Protein AF-A0A957ZB32-F1 (afdb_monomer_lite)

Radius of gyration: 20.4 Å; chains: 1; bounding box: 63×28×46 Å

Sequence (120 aa):
PLLASAPIPWSSNKSIARIHPMMVNAASPVKDAAIEFVTYMYQPDNYRRMVEGCEDVIFAQPSAANQEYLDNLHWLKPGFDGVEYLTPFDVVGDFVYNFNEFGQIIITHFADVLNGSQSV

Structure (mmCIF, N/CA/C/O backbone):
data_AF-A0A957ZB32-F1
#
_entry.id   AF-A0A957ZB32-F1
#
loop_
_atom_site.group_PDB
_atom_site.id
_atom_site.type_symbol
_atom_site.label_atom_id
_atom_site.label_alt_id
_atom_site.label_comp_id
_atom_site.label_asym_id
_atom_site.label_entity_id
_atom_site.label_seq_id
_atom_site.pdbx_PDB_ins_code
_atom_site.Cartn_x
_atom_site.Cartn_y
_atom_site.Cartn_z
_atom_site.occupancy
_a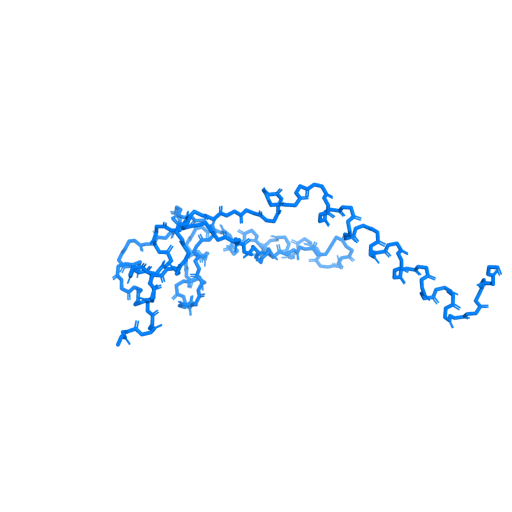tom_site.B_iso_or_equiv
_atom_site.auth_seq_id
_atom_site.auth_comp_id
_atom_site.auth_asym_id
_atom_site.auth_atom_id
_atom_site.pdbx_PDB_model_num
ATOM 1 N N . PRO A 1 1 ? -12.862 -17.543 19.738 1.00 54.56 1 PRO A N 1
ATOM 2 C CA . PRO A 1 1 ? -12.652 -16.206 19.127 1.00 54.56 1 PRO A CA 1
ATOM 3 C C . PRO A 1 1 ? -12.560 -16.338 17.604 1.00 54.56 1 PRO A C 1
ATOM 5 O O . PRO A 1 1 ? -11.849 -17.220 17.132 1.00 54.56 1 PRO A O 1
ATOM 8 N N . LEU A 1 2 ? -13.301 -15.521 16.851 1.00 56.97 2 LEU A N 1
ATOM 9 C CA . LEU A 1 2 ? -13.152 -15.430 15.397 1.00 56.97 2 LEU A CA 1
ATOM 10 C C . LEU A 1 2 ? -11.806 -14.749 15.112 1.00 56.97 2 LEU A C 1
ATOM 12 O O . LEU A 1 2 ? -11.700 -13.532 15.180 1.00 56.97 2 LEU A O 1
ATOM 16 N N . LEU A 1 3 ? -10.758 -15.542 14.866 1.00 66.00 3 LEU A N 1
ATOM 17 C CA . LEU A 1 3 ? -9.409 -15.027 14.582 1.00 66.00 3 LEU A CA 1
ATOM 18 C C . LEU A 1 3 ? -9.317 -14.307 13.226 1.00 66.00 3 LEU A C 1
ATOM 20 O O . LEU A 1 3 ? -8.314 -13.660 12.960 1.00 66.00 3 LEU A O 1
ATOM 24 N N . ALA A 1 4 ? -10.356 -14.411 12.394 1.00 71.81 4 ALA A N 1
ATOM 25 C CA . ALA A 1 4 ? -10.425 -13.772 11.087 1.00 71.81 4 ALA A CA 1
ATOM 26 C C . ALA A 1 4 ? -10.547 -12.235 11.171 1.00 71.81 4 ALA A C 1
ATOM 28 O O . ALA A 1 4 ? -10.042 -11.548 10.296 1.00 71.81 4 ALA A O 1
ATOM 29 N N . SER A 1 5 ? -11.145 -11.694 12.243 1.00 76.50 5 SER A N 1
ATOM 30 C CA . SER A 1 5 ? -11.228 -10.249 12.522 1.00 76.50 5 SER A CA 1
ATOM 31 C C . SER A 1 5 ? -11.073 -9.984 14.023 1.00 76.50 5 SER A C 1
ATOM 33 O O . SER A 1 5 ? -12.048 -9.794 14.759 1.00 76.50 5 SER A O 1
ATOM 35 N N . ALA A 1 6 ? -9.841 -10.017 14.520 1.00 79.25 6 ALA A N 1
ATOM 36 C CA . ALA A 1 6 ? -9.569 -9.615 15.895 1.00 79.25 6 ALA A CA 1
ATOM 37 C C . ALA A 1 6 ? -9.331 -8.098 15.954 1.00 79.25 6 ALA A C 1
ATOM 39 O O . ALA A 1 6 ? -8.587 -7.592 15.112 1.00 79.25 6 ALA A O 1
ATOM 40 N N . PRO A 1 7 ? -9.897 -7.381 16.945 1.00 78.38 7 PRO A N 1
ATOM 41 C CA . PRO A 1 7 ? -9.480 -6.019 17.226 1.00 78.38 7 PRO A CA 1
ATOM 42 C C . PRO A 1 7 ? -7.977 -5.976 17.455 1.00 78.38 7 PRO A C 1
ATOM 44 O O . PRO A 1 7 ? -7.380 -6.907 18.010 1.00 78.38 7 PRO A O 1
ATOM 47 N N . ILE A 1 8 ? -7.382 -4.861 17.072 1.00 77.88 8 ILE A N 1
ATOM 48 C CA . ILE A 1 8 ? -5.987 -4.599 17.365 1.00 77.88 8 ILE A CA 1
ATOM 49 C C . ILE A 1 8 ? -5.751 -4.615 18.893 1.00 77.88 8 ILE A C 1
ATOM 51 O O . ILE A 1 8 ? -6.518 -4.005 19.638 1.00 77.88 8 ILE A O 1
ATOM 55 N N . PRO A 1 9 ? -4.708 -5.310 19.394 1.00 81.06 9 PRO A N 1
ATOM 56 C CA . PRO A 1 9 ? -4.559 -5.555 20.830 1.00 81.06 9 PRO A CA 1
ATOM 57 C C . PRO A 1 9 ? -3.962 -4.379 21.620 1.00 81.06 9 PRO A C 1
ATOM 59 O O . PRO A 1 9 ? -3.936 -4.430 22.849 1.00 81.06 9 PRO A O 1
ATOM 62 N N . TRP A 1 10 ? -3.442 -3.342 20.959 1.00 80.06 10 TRP A N 1
ATOM 63 C CA . TRP A 1 10 ? -2.834 -2.194 21.634 1.00 80.06 10 TRP A CA 1
ATOM 64 C C . TRP A 1 10 ? -3.820 -1.043 21.838 1.00 80.06 10 TRP A C 1
ATOM 66 O O . TRP A 1 10 ? -4.587 -0.686 20.952 1.00 80.06 10 TRP A O 1
ATOM 76 N N . SER A 1 11 ? -3.739 -0.400 23.005 1.00 84.56 11 SER A N 1
ATOM 77 C CA . SER A 1 11 ? -4.686 0.631 23.453 1.00 84.56 11 SER A CA 1
ATOM 78 C C . SER A 1 11 ? -4.714 1.904 22.606 1.00 84.56 11 SER A C 1
ATOM 80 O O . SER A 1 11 ? -5.677 2.660 22.686 1.00 84.56 11 SER A O 1
ATOM 82 N N . SER A 1 12 ? -3.667 2.171 21.820 1.00 83.12 12 SER A N 1
ATOM 83 C CA . SER A 1 12 ? -3.596 3.362 20.972 1.00 83.12 12 SER A CA 1
ATOM 84 C C . SER A 1 12 ? -4.393 3.240 19.675 1.00 83.12 12 SER A C 1
ATOM 86 O O . SER A 1 12 ? -4.606 4.262 19.033 1.00 83.12 12 SER A O 1
ATOM 88 N N . ASN A 1 13 ? -4.778 2.027 19.254 1.00 82.38 13 ASN A N 1
ATOM 89 C CA . ASN A 1 13 ? -5.355 1.738 17.932 1.00 82.38 13 ASN A CA 1
ATOM 90 C C . ASN A 1 13 ? -4.545 2.287 16.733 1.00 82.38 13 ASN A C 1
ATOM 92 O O . ASN A 1 13 ? -5.083 2.417 15.636 1.00 82.38 13 ASN A O 1
ATOM 96 N N . LYS A 1 14 ? -3.248 2.591 16.907 1.00 84.25 14 LYS A N 1
ATOM 97 C CA . LYS A 1 14 ? -2.373 3.116 15.843 1.00 84.25 14 LYS A CA 1
ATOM 98 C C . LYS A 1 14 ? -1.535 2.017 15.199 1.00 84.25 14 LYS A C 1
ATOM 100 O O . LYS A 1 14 ? -0.799 1.345 15.914 1.00 84.25 14 LYS A O 1
ATOM 105 N N . SER A 1 15 ? -1.578 1.861 13.881 1.00 80.94 15 SER A N 1
ATOM 106 C CA . SER A 1 15 ? -0.777 0.861 13.150 1.00 80.94 15 SER A CA 1
ATOM 107 C C . SER A 1 15 ? 0.077 1.506 12.080 1.00 80.94 15 SER A C 1
ATOM 109 O O . SER A 1 15 ? -0.390 2.407 11.400 1.00 80.94 15 SER A O 1
ATOM 111 N N . ILE A 1 16 ? 1.284 0.998 11.835 1.00 81.00 16 ILE A N 1
ATOM 112 C CA . ILE A 1 16 ? 2.032 1.407 10.641 1.00 81.00 16 ILE A CA 1
ATOM 113 C C . ILE A 1 16 ? 1.360 0.796 9.407 1.00 81.00 16 ILE A C 1
ATOM 115 O O . ILE A 1 16 ? 1.286 -0.428 9.285 1.00 81.00 16 ILE A O 1
ATOM 119 N N . ALA A 1 17 ? 0.898 1.636 8.482 1.00 78.12 17 ALA A N 1
ATOM 120 C CA . ALA A 1 17 ? 0.506 1.198 7.150 1.00 78.12 17 ALA A CA 1
ATOM 121 C C . ALA A 1 17 ? 1.747 1.041 6.273 1.00 78.12 17 ALA A C 1
ATOM 123 O O . ALA A 1 17 ? 2.574 1.949 6.147 1.00 78.12 17 ALA A O 1
ATOM 124 N N . ARG A 1 18 ? 1.853 -0.110 5.610 1.00 74.56 18 ARG A N 1
ATOM 125 C CA . ARG A 1 18 ? 2.819 -0.308 4.534 1.00 74.56 18 ARG A CA 1
ATOM 126 C C . ARG A 1 18 ? 2.113 -0.090 3.207 1.00 74.56 18 ARG A C 1
ATOM 128 O O . ARG A 1 18 ? 1.211 -0.839 2.854 1.00 74.56 18 ARG A O 1
ATOM 135 N N . ILE A 1 19 ? 2.547 0.932 2.482 1.00 73.44 19 ILE A N 1
ATOM 136 C CA . ILE A 1 19 ? 2.107 1.179 1.112 1.00 73.44 19 ILE A CA 1
ATOM 137 C C . ILE A 1 19 ? 3.004 0.348 0.190 1.00 73.44 19 ILE A C 1
ATOM 139 O O . ILE A 1 19 ? 4.231 0.395 0.310 1.00 73.44 19 ILE A O 1
ATOM 143 N N . HIS A 1 20 ? 2.403 -0.396 -0.737 1.00 76.62 20 HIS A N 1
ATOM 144 C CA . HIS A 1 20 ? 3.113 -1.084 -1.817 1.00 76.62 20 HIS A CA 1
ATOM 145 C C . HIS A 1 20 ? 2.867 -0.334 -3.129 1.00 76.62 20 HIS A C 1
ATOM 147 O O . HIS A 1 20 ? 1.908 -0.641 -3.838 1.00 76.62 20 HIS A O 1
ATOM 153 N N . PRO A 1 21 ? 3.675 0.694 -3.446 1.00 75.00 21 PRO A N 1
ATOM 154 C CA . PRO A 1 21 ? 3.486 1.461 -4.666 1.00 75.00 21 PRO A CA 1
ATOM 155 C C . PRO A 1 21 ? 3.901 0.642 -5.893 1.00 75.00 21 PRO A C 1
ATOM 157 O O . PRO A 1 21 ? 4.929 -0.038 -5.886 1.00 75.00 21 PRO A O 1
ATOM 160 N N . MET A 1 22 ? 3.135 0.764 -6.977 1.00 83.12 22 MET A N 1
ATOM 161 C CA . MET A 1 22 ? 3.609 0.372 -8.302 1.00 83.12 22 MET A CA 1
ATOM 162 C C . MET A 1 22 ? 4.500 1.487 -8.846 1.00 83.12 22 MET A C 1
ATOM 164 O O . MET A 1 22 ? 4.050 2.616 -9.029 1.00 83.12 22 MET A O 1
ATOM 168 N N . MET A 1 23 ? 5.768 1.167 -9.094 1.00 85.62 23 MET A N 1
ATOM 169 C CA . MET A 1 23 ? 6.772 2.127 -9.551 1.00 85.62 23 MET A CA 1
ATOM 170 C C . MET A 1 23 ? 7.192 1.811 -10.985 1.00 85.62 23 MET A C 1
ATOM 172 O O . MET A 1 23 ? 7.407 0.651 -11.335 1.00 85.62 23 MET A O 1
ATOM 176 N N . VAL A 1 24 ? 7.365 2.849 -11.806 1.00 91.75 24 VAL A N 1
ATOM 177 C CA . VAL A 1 24 ? 7.951 2.719 -13.146 1.00 91.75 24 VAL A CA 1
ATOM 178 C C . VAL A 1 24 ? 9.451 2.974 -13.055 1.00 91.75 24 VAL A C 1
ATOM 180 O O . VAL A 1 24 ? 9.884 4.021 -12.577 1.00 91.75 24 VAL A O 1
ATOM 183 N N . ASN A 1 25 ? 10.258 2.031 -13.543 1.00 92.94 25 ASN A N 1
ATOM 184 C CA . ASN A 1 25 ? 11.695 2.244 -13.667 1.00 92.94 25 ASN A CA 1
ATOM 185 C C . ASN A 1 25 ? 11.973 3.306 -14.746 1.00 92.94 25 ASN A C 1
ATOM 187 O O . ASN A 1 25 ? 11.672 3.100 -15.923 1.00 92.94 25 ASN A O 1
ATOM 191 N N . ALA A 1 26 ? 12.589 4.420 -14.345 1.00 92.38 26 ALA A N 1
ATOM 192 C CA . ALA A 1 26 ? 12.898 5.542 -15.228 1.00 92.38 26 ALA A CA 1
ATOM 193 C C . ALA A 1 26 ? 13.865 5.184 -16.373 1.00 92.38 26 ALA A C 1
ATOM 195 O O . ALA A 1 26 ? 13.811 5.816 -17.427 1.00 92.38 26 ALA A O 1
ATOM 196 N N . ALA A 1 27 ? 14.714 4.168 -16.184 1.00 95.00 27 ALA A N 1
ATOM 197 C CA . ALA A 1 27 ? 15.659 3.676 -17.188 1.00 95.00 27 ALA A CA 1
ATOM 198 C C . ALA A 1 27 ? 15.076 2.566 -18.086 1.00 95.00 27 ALA A C 1
ATOM 200 O O . ALA A 1 27 ? 15.785 2.021 -18.930 1.00 95.00 27 ALA A O 1
ATOM 201 N N . SER A 1 28 ? 13.804 2.195 -17.905 1.00 94.94 28 SER A N 1
ATOM 202 C CA . SER A 1 28 ? 13.175 1.138 -18.698 1.00 94.94 28 SER A CA 1
ATOM 203 C C . SER A 1 28 ? 13.072 1.530 -20.180 1.00 94.94 28 SER A C 1
ATOM 205 O O . SER A 1 28 ? 12.590 2.627 -20.476 1.00 94.94 28 SER A O 1
ATOM 207 N N . PRO A 1 29 ? 13.412 0.633 -21.130 1.00 96.81 29 PRO A N 1
ATOM 208 C CA . PRO A 1 29 ? 13.216 0.890 -22.559 1.00 96.81 29 PRO A CA 1
ATOM 209 C C . PRO A 1 29 ? 11.731 0.975 -22.954 1.00 96.81 29 PRO A C 1
ATOM 211 O O . PRO A 1 29 ? 11.416 1.428 -24.047 1.00 96.81 29 PRO A O 1
ATOM 214 N N . VAL A 1 30 ? 10.815 0.557 -22.071 1.00 97.06 30 VAL A N 1
ATOM 215 C CA . VAL A 1 30 ? 9.355 0.572 -22.281 1.00 97.06 30 VAL A CA 1
ATOM 216 C C . VAL A 1 30 ? 8.636 1.498 -21.295 1.00 97.06 30 VAL A C 1
ATOM 218 O O . VAL A 1 30 ? 7.480 1.270 -20.942 1.00 97.06 30 VAL A O 1
ATOM 221 N N . LYS A 1 31 ? 9.326 2.538 -20.811 1.00 97.25 31 LYS A N 1
ATOM 222 C CA . LYS A 1 31 ? 8.816 3.474 -19.796 1.00 97.25 31 LYS A CA 1
ATOM 223 C C . LYS A 1 31 ? 7.435 4.045 -20.135 1.00 97.25 31 LYS A C 1
ATOM 225 O O . LYS A 1 31 ? 6.570 4.040 -19.269 1.00 97.25 31 LYS A O 1
ATOM 230 N N . ASP A 1 32 ? 7.217 4.496 -21.367 1.00 96.94 32 ASP A N 1
ATOM 231 C CA . ASP A 1 32 ? 5.960 5.155 -21.746 1.00 96.94 32 ASP A CA 1
ATOM 232 C C . ASP A 1 32 ? 4.775 4.179 -21.706 1.00 96.94 32 ASP A C 1
ATOM 234 O O . ASP A 1 32 ? 3.734 4.494 -21.136 1.00 96.94 32 ASP A O 1
ATOM 238 N N . ALA A 1 33 ? 4.970 2.948 -22.190 1.00 97.31 33 ALA A N 1
ATOM 239 C CA . ALA A 1 33 ? 3.972 1.882 -22.082 1.00 97.31 33 ALA A CA 1
ATOM 240 C C . ALA A 1 33 ? 3.713 1.475 -20.619 1.00 97.31 33 ALA A C 1
ATOM 242 O O . ALA A 1 33 ? 2.582 1.182 -20.236 1.00 97.31 33 ALA A O 1
ATOM 243 N N . ALA A 1 34 ? 4.748 1.481 -19.773 1.00 96.69 34 ALA A N 1
ATOM 244 C CA . ALA A 1 34 ? 4.589 1.223 -18.344 1.00 96.69 34 ALA A CA 1
ATOM 245 C C . ALA A 1 34 ? 3.795 2.339 -17.642 1.00 96.69 34 ALA A C 1
ATOM 247 O O . ALA A 1 34 ? 2.964 2.044 -16.784 1.00 96.69 34 ALA A O 1
ATOM 248 N N . ILE A 1 35 ? 4.008 3.605 -18.020 1.00 95.94 35 ILE A N 1
ATOM 249 C CA . ILE A 1 35 ? 3.208 4.737 -17.532 1.00 95.94 35 ILE A CA 1
ATOM 250 C C . ILE A 1 35 ? 1.751 4.573 -17.968 1.00 95.94 35 ILE A C 1
ATOM 252 O O . ILE A 1 35 ? 0.866 4.670 -17.121 1.00 95.94 35 ILE A O 1
ATOM 256 N N . GLU A 1 36 ? 1.497 4.260 -19.241 1.00 96.69 36 GLU A N 1
ATOM 257 C CA . GLU A 1 36 ? 0.143 4.019 -19.757 1.00 96.69 36 GLU A CA 1
ATOM 258 C C . GLU A 1 36 ? -0.573 2.908 -18.976 1.00 96.69 36 GLU A C 1
ATOM 260 O O . GLU A 1 36 ? -1.708 3.091 -18.528 1.00 96.69 36 GLU A O 1
ATOM 265 N N . PHE A 1 37 ? 0.113 1.789 -18.728 1.00 94.81 37 PHE A N 1
ATOM 266 C CA . PHE A 1 37 ? -0.418 0.695 -17.918 1.00 94.81 37 PHE A CA 1
ATOM 267 C C . PHE A 1 37 ? -0.768 1.143 -16.494 1.00 94.81 37 PHE A C 1
ATOM 269 O O . PHE A 1 37 ? -1.868 0.871 -16.014 1.00 94.81 37 PHE A O 1
ATOM 276 N N . VAL A 1 38 ? 0.135 1.861 -15.820 1.00 93.12 38 VAL A N 1
ATOM 277 C CA . VAL A 1 38 ? -0.115 2.375 -14.465 1.00 93.12 38 VAL A CA 1
ATOM 278 C C . VAL A 1 38 ? -1.309 3.338 -14.466 1.00 93.12 38 VAL A C 1
ATOM 280 O O . VAL A 1 38 ? -2.187 3.224 -13.611 1.00 93.12 38 VAL A O 1
ATOM 283 N N . THR A 1 39 ? -1.409 4.236 -15.449 1.00 93.12 39 THR A N 1
ATOM 284 C CA . THR A 1 39 ? -2.549 5.157 -15.596 1.00 93.12 39 THR A CA 1
ATOM 285 C C . THR A 1 39 ? -3.870 4.424 -15.826 1.00 93.12 39 THR A C 1
ATOM 287 O O . THR A 1 39 ? -4.890 4.822 -15.258 1.00 93.12 39 THR A O 1
ATOM 290 N N . TYR A 1 40 ? -3.865 3.354 -16.624 1.00 94.31 40 TYR A N 1
ATOM 291 C CA . TYR A 1 40 ? -5.029 2.491 -16.811 1.00 94.31 40 TYR A CA 1
ATOM 292 C C . TYR A 1 40 ? -5.425 1.798 -15.500 1.00 94.31 40 TYR A C 1
ATOM 294 O O . TYR A 1 40 ? -6.594 1.840 -15.114 1.00 94.31 40 TYR A O 1
ATOM 302 N N . MET A 1 41 ? -4.464 1.203 -14.790 1.00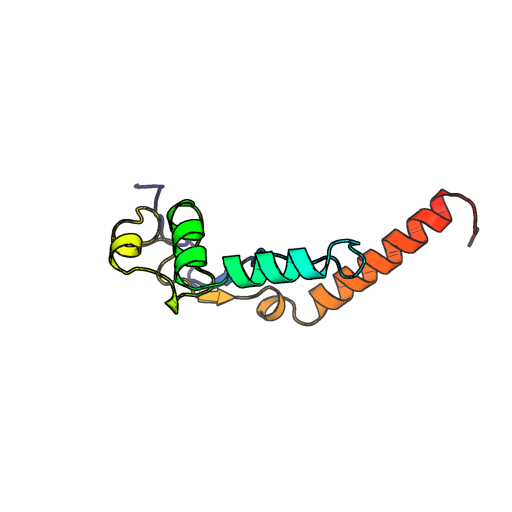 91.38 41 MET A N 1
ATOM 303 C CA . MET A 1 41 ? -4.712 0.465 -13.548 1.00 91.38 41 MET A CA 1
ATOM 304 C C . MET A 1 41 ? -5.303 1.342 -12.442 1.00 91.38 41 MET A C 1
ATOM 306 O O . MET A 1 41 ? -6.176 0.886 -11.711 1.00 91.38 41 MET A O 1
ATOM 310 N N . TYR A 1 42 ? -4.861 2.598 -12.333 1.00 90.25 42 TYR A N 1
ATOM 311 C CA . TYR A 1 42 ? -5.345 3.537 -11.315 1.00 90.25 42 TYR A CA 1
ATOM 312 C C . TYR A 1 42 ? -6.643 4.272 -11.687 1.00 90.25 42 TYR A C 1
ATOM 314 O O . TYR A 1 42 ? -7.085 5.133 -10.927 1.00 90.25 42 TYR A O 1
ATOM 322 N N . GLN A 1 43 ? -7.294 3.935 -12.807 1.00 92.44 43 GLN A N 1
ATOM 323 C CA . GLN A 1 43 ? -8.682 4.361 -13.015 1.00 92.44 43 GLN A CA 1
ATOM 324 C C . GLN A 1 43 ? -9.581 3.739 -11.933 1.00 92.44 43 GLN A C 1
ATOM 326 O O . GLN A 1 43 ? -9.406 2.552 -11.648 1.00 92.44 43 GLN A O 1
ATOM 331 N N . PRO A 1 44 ? -10.561 4.470 -11.363 1.00 91.12 44 PRO A N 1
ATOM 332 C CA . PRO A 1 44 ? -11.324 4.004 -10.201 1.00 91.12 44 PRO A CA 1
ATOM 333 C C . PRO A 1 44 ? -11.921 2.600 -10.349 1.00 91.12 44 PRO A C 1
ATOM 335 O O . PRO A 1 44 ? -11.754 1.768 -9.462 1.00 91.12 44 PRO A O 1
ATOM 338 N N . ASP A 1 45 ? -12.552 2.300 -11.488 1.00 92.81 45 ASP A N 1
ATOM 339 C CA . ASP A 1 45 ? -13.163 0.987 -11.726 1.00 92.81 45 ASP A CA 1
ATOM 340 C C . ASP A 1 45 ? -12.130 -0.138 -11.880 1.00 92.81 45 ASP A C 1
ATOM 342 O O . ASP A 1 45 ? -12.357 -1.251 -11.403 1.00 92.81 45 ASP A O 1
ATOM 346 N N . ASN A 1 46 ? -10.993 0.131 -12.528 1.00 93.25 46 ASN A N 1
ATOM 347 C CA . ASN A 1 46 ? -9.930 -0.862 -12.710 1.00 93.25 46 ASN A CA 1
ATOM 348 C C . ASN A 1 46 ? -9.237 -1.153 -11.379 1.00 93.25 46 ASN A C 1
ATOM 350 O O . ASN A 1 46 ? -9.049 -2.316 -11.019 1.00 93.25 46 ASN A O 1
ATOM 354 N N . TYR A 1 47 ? -8.933 -0.096 -10.626 1.00 91.69 47 TYR A N 1
ATOM 355 C CA . TYR A 1 47 ? -8.352 -0.190 -9.297 1.00 91.69 47 TYR A CA 1
ATOM 356 C C . TYR A 1 47 ? -9.276 -0.951 -8.346 1.00 91.69 47 TYR A C 1
ATOM 358 O O . TYR A 1 47 ? -8.832 -1.894 -7.692 1.00 91.69 47 TYR A O 1
ATOM 366 N N . ARG A 1 48 ? -10.573 -0.607 -8.327 1.00 92.00 48 ARG A N 1
ATOM 367 C CA . ARG A 1 48 ? -11.577 -1.318 -7.530 1.00 92.00 48 ARG A CA 1
ATOM 368 C C . ARG A 1 48 ? -11.600 -2.800 -7.866 1.00 92.00 48 ARG A C 1
ATOM 370 O O . ARG A 1 48 ? -11.443 -3.610 -6.968 1.00 92.00 48 ARG A O 1
ATOM 377 N N . ARG A 1 49 ? -11.723 -3.166 -9.145 1.00 92.06 49 ARG A N 1
ATOM 378 C CA . ARG A 1 49 ? -11.767 -4.580 -9.563 1.00 92.06 49 ARG A CA 1
ATOM 379 C C . ARG A 1 49 ? -10.507 -5.353 -9.184 1.00 92.06 49 ARG A C 1
ATOM 381 O O . ARG A 1 49 ? -10.603 -6.524 -8.835 1.00 92.06 49 ARG A O 1
ATOM 388 N N . MET A 1 50 ? -9.340 -4.716 -9.271 1.00 88.81 50 MET A N 1
ATOM 389 C CA . MET A 1 50 ? -8.082 -5.313 -8.828 1.00 88.81 50 MET A CA 1
ATOM 390 C C . MET A 1 50 ? -8.105 -5.572 -7.317 1.00 88.81 50 MET A C 1
ATOM 392 O O . MET A 1 50 ? -7.762 -6.670 -6.893 1.00 88.81 50 MET A O 1
ATOM 396 N N . VAL A 1 51 ? -8.519 -4.585 -6.516 1.00 89.00 51 VAL A N 1
ATOM 397 C CA . VAL A 1 51 ? -8.557 -4.712 -5.053 1.00 89.00 51 VAL A CA 1
ATOM 398 C C . VAL A 1 51 ? -9.644 -5.682 -4.591 1.00 89.00 51 VAL A C 1
ATOM 400 O O . VAL A 1 51 ? -9.364 -6.521 -3.751 1.00 89.00 51 VAL A O 1
ATOM 403 N N . GLU A 1 52 ? -10.849 -5.638 -5.158 1.00 90.69 52 GLU A N 1
ATOM 404 C CA . GLU A 1 52 ? -11.950 -6.544 -4.789 1.00 90.69 52 GLU A CA 1
ATOM 405 C C . GLU A 1 52 ? -11.657 -8.010 -5.137 1.00 90.69 52 GLU A C 1
ATOM 407 O O . GLU A 1 52 ? -12.180 -8.916 -4.498 1.00 90.69 52 GLU A O 1
ATOM 412 N N . GLY A 1 53 ? -10.799 -8.259 -6.132 1.00 86.81 53 GLY A N 1
ATOM 413 C CA . GLY A 1 53 ? -10.288 -9.601 -6.423 1.00 86.81 53 GLY A CA 1
ATOM 414 C C . GLY A 1 53 ? -9.221 -10.086 -5.434 1.00 86.81 53 GLY A C 1
ATOM 415 O O . GLY A 1 53 ? -8.899 -11.273 -5.412 1.00 86.81 53 GLY A O 1
ATOM 416 N N . CYS A 1 54 ? -8.661 -9.183 -4.632 1.00 79.25 54 CYS A N 1
ATOM 417 C CA . CYS A 1 54 ? -7.659 -9.459 -3.617 1.00 79.25 54 CYS A CA 1
ATOM 418 C C . CYS A 1 54 ? -8.266 -9.169 -2.243 1.00 79.25 54 CYS A C 1
ATOM 420 O O . CYS A 1 54 ? -8.053 -8.099 -1.676 1.00 79.25 54 CYS A O 1
ATOM 422 N N . GLU A 1 55 ? -8.993 -10.140 -1.686 1.00 77.44 55 GLU A N 1
ATOM 423 C CA . GLU A 1 55 ? -9.632 -10.002 -0.371 1.00 77.44 55 GLU A CA 1
ATOM 424 C C . GLU A 1 55 ? -8.648 -9.685 0.767 1.00 77.44 55 GLU A C 1
ATOM 426 O O . GLU A 1 55 ? -9.102 -9.375 1.845 1.00 77.44 55 GLU A O 1
ATOM 431 N N . ASP A 1 56 ? -7.328 -9.698 0.576 1.00 76.88 56 ASP A N 1
ATOM 432 C CA . ASP A 1 56 ? -6.343 -9.483 1.647 1.00 76.88 56 ASP A CA 1
ATOM 433 C C . ASP A 1 56 ? -5.784 -8.048 1.733 1.00 76.88 56 ASP A C 1
ATOM 435 O O . ASP A 1 56 ? -4.809 -7.806 2.453 1.00 76.88 56 ASP A O 1
ATOM 439 N N . VAL A 1 57 ? -6.331 -7.083 0.980 1.00 80.38 57 VAL A N 1
ATOM 440 C CA . VAL A 1 57 ? -5.789 -5.712 0.936 1.00 80.38 57 VAL A CA 1
ATOM 441 C C . VAL A 1 57 ? -6.840 -4.634 1.200 1.00 80.38 57 VAL A C 1
ATOM 443 O O . VAL A 1 57 ? -8.003 -4.737 0.818 1.00 80.38 57 VAL A O 1
ATOM 446 N N . ILE A 1 58 ? -6.403 -3.548 1.841 1.00 82.75 58 ILE A N 1
ATOM 447 C CA . ILE A 1 58 ? -7.211 -2.344 2.063 1.00 82.75 58 ILE A CA 1
ATOM 448 C C . ILE A 1 58 ? -7.026 -1.401 0.872 1.00 82.75 58 ILE A C 1
ATOM 450 O O . ILE A 1 58 ? -5.927 -1.258 0.333 1.00 82.75 58 ILE A O 1
ATOM 454 N N . PHE A 1 59 ? -8.101 -0.719 0.479 1.00 86.00 59 PHE A N 1
ATOM 455 C CA . PHE A 1 59 ? -8.056 0.303 -0.560 1.00 86.00 59 PHE A CA 1
ATOM 456 C C . PHE A 1 59 ? -7.122 1.452 -0.157 1.00 86.00 59 PHE A C 1
ATOM 458 O O . PHE A 1 59 ? -7.390 2.185 0.792 1.00 86.00 59 PHE A O 1
ATOM 465 N N . ALA A 1 60 ? -6.067 1.671 -0.939 1.00 81.69 60 ALA A N 1
ATOM 466 C CA . ALA A 1 60 ? -5.231 2.866 -0.837 1.00 81.69 60 ALA A CA 1
ATOM 467 C C . ALA A 1 60 ? -5.964 4.126 -1.334 1.00 81.69 60 ALA A C 1
ATOM 469 O O . ALA A 1 60 ? -5.617 5.235 -0.939 1.00 81.69 60 ALA A O 1
ATOM 470 N N . GLN A 1 61 ? -6.978 3.959 -2.193 1.00 84.38 61 GLN A N 1
ATOM 471 C CA . GLN A 1 61 ? -7.904 5.013 -2.615 1.00 84.38 61 GLN A CA 1
ATOM 472 C C . GLN A 1 61 ? -9.306 4.715 -2.062 1.00 84.38 61 GLN A C 1
ATOM 474 O O . GLN A 1 61 ? -10.077 4.012 -2.720 1.00 84.38 61 GLN A O 1
ATOM 479 N N . PRO A 1 62 ? -9.667 5.232 -0.871 1.00 82.69 62 PRO A N 1
ATOM 480 C CA . PRO A 1 62 ? -10.953 4.925 -0.240 1.00 82.69 62 PRO A CA 1
ATOM 481 C C . PRO A 1 62 ? -12.166 5.290 -1.103 1.00 82.69 62 PRO A C 1
ATOM 483 O O . PRO A 1 62 ? -13.184 4.611 -1.056 1.00 82.69 62 PRO A O 1
ATOM 486 N N . SER A 1 63 ? -12.050 6.324 -1.944 1.00 87.75 63 SER A N 1
ATOM 487 C CA . SER A 1 63 ? -13.107 6.766 -2.863 1.00 87.75 63 SER A CA 1
ATOM 488 C C . SER A 1 63 ? -13.457 5.757 -3.961 1.00 87.75 63 SER A C 1
ATOM 490 O O . SER A 1 63 ? -14.500 5.901 -4.592 1.00 87.75 63 SER A O 1
ATOM 492 N N . ALA A 1 64 ? -12.600 4.765 -4.214 1.00 89.44 64 ALA A N 1
ATOM 493 C CA . ALA A 1 64 ? -12.854 3.707 -5.188 1.00 89.44 64 ALA A CA 1
ATOM 494 C C . ALA A 1 64 ? -13.568 2.485 -4.578 1.00 89.44 64 ALA A C 1
ATOM 496 O O . ALA A 1 64 ? -14.006 1.611 -5.324 1.00 89.44 64 ALA A O 1
ATOM 497 N N . ALA A 1 65 ? -13.676 2.400 -3.248 1.00 88.88 65 ALA A N 1
ATOM 498 C CA . ALA A 1 65 ? -14.266 1.250 -2.572 1.00 88.88 65 ALA A CA 1
ATOM 499 C C . ALA A 1 65 ? -15.798 1.238 -2.685 1.00 88.88 65 ALA A C 1
ATOM 501 O O . ALA A 1 65 ? -16.458 2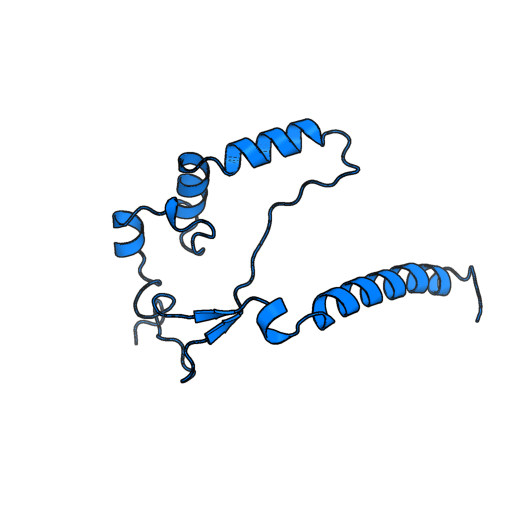.266 -2.526 1.00 88.88 65 ALA A O 1
ATOM 502 N N . ASN A 1 66 ? -16.373 0.057 -2.921 1.00 89.62 66 ASN A N 1
ATOM 503 C CA . ASN A 1 66 ? -17.813 -0.164 -2.830 1.00 89.62 66 ASN A CA 1
ATOM 504 C C . ASN A 1 66 ? -18.197 -0.550 -1.393 1.00 89.62 66 ASN A C 1
ATOM 506 O O . ASN A 1 66 ? -17.629 -1.483 -0.829 1.00 89.62 66 ASN A O 1
ATOM 510 N N . GLN A 1 67 ? -19.194 0.126 -0.817 1.00 89.69 67 GLN A N 1
ATOM 511 C CA . GLN A 1 67 ? -19.675 -0.168 0.533 1.00 89.69 67 GLN A CA 1
ATOM 512 C C . GLN A 1 67 ? -20.191 -1.608 0.679 1.00 89.69 67 GLN A C 1
ATOM 514 O O . GLN A 1 67 ? -19.902 -2.248 1.683 1.00 89.69 67 GLN A O 1
ATOM 519 N N . GLU A 1 68 ? -20.883 -2.144 -0.332 1.00 91.00 68 GLU A N 1
ATOM 520 C CA . GLU A 1 68 ? -21.386 -3.525 -0.310 1.00 91.00 68 GLU A CA 1
ATOM 521 C C . GLU A 1 68 ? -20.244 -4.547 -0.216 1.00 91.00 68 GLU A C 1
ATOM 523 O O . GLU A 1 68 ? -20.354 -5.544 0.495 1.00 91.00 68 GLU A O 1
ATOM 528 N N . TYR A 1 69 ? -19.122 -4.289 -0.894 1.00 90.88 69 TYR A N 1
ATOM 529 C CA . TYR A 1 69 ? -17.925 -5.117 -0.769 1.00 90.88 69 TYR A CA 1
ATOM 530 C C . TYR A 1 69 ? -17.351 -5.023 0.648 1.00 90.88 69 TYR A C 1
ATOM 532 O O . TYR A 1 69 ? -17.144 -6.048 1.294 1.00 90.88 69 TYR A O 1
ATOM 540 N N . LEU A 1 70 ? -17.165 -3.801 1.162 1.00 89.31 70 LEU A N 1
ATOM 541 C CA . LEU A 1 70 ? -16.613 -3.569 2.502 1.00 89.31 70 LEU A CA 1
ATOM 542 C C . LEU A 1 70 ? -17.450 -4.225 3.609 1.00 89.31 70 LEU A C 1
ATOM 544 O O . LEU A 1 70 ? -16.888 -4.777 4.552 1.00 89.31 70 LEU A O 1
ATOM 548 N N . ASP A 1 71 ? -18.777 -4.200 3.493 1.00 89.25 71 ASP A N 1
ATOM 549 C CA . ASP A 1 71 ? -19.684 -4.794 4.480 1.00 89.25 71 ASP A CA 1
ATOM 550 C C . ASP A 1 71 ? -19.609 -6.333 4.513 1.00 89.25 71 ASP A C 1
ATOM 552 O O . ASP A 1 71 ? -19.921 -6.939 5.540 1.00 89.25 71 ASP A O 1
ATOM 556 N N . ASN A 1 72 ? -19.154 -6.963 3.424 1.00 88.38 72 ASN A N 1
ATOM 557 C CA . ASN A 1 72 ? -18.962 -8.412 3.322 1.00 88.38 72 ASN A CA 1
ATOM 558 C C . ASN A 1 72 ? -17.538 -8.873 3.690 1.00 88.38 72 ASN A C 1
ATOM 560 O O . ASN A 1 72 ? -17.289 -10.079 3.783 1.00 88.38 72 ASN A O 1
ATOM 564 N N . LEU A 1 73 ? -16.602 -7.948 3.933 1.00 88.69 73 LEU A N 1
ATOM 565 C CA . LEU A 1 73 ? -15.236 -8.290 4.325 1.00 88.69 73 LEU A CA 1
ATOM 566 C C . LEU A 1 73 ? -15.182 -8.808 5.763 1.00 88.69 73 LEU A C 1
ATOM 568 O O . LEU A 1 73 ? -15.230 -8.058 6.740 1.00 88.69 73 LEU A O 1
ATOM 572 N N . HIS A 1 74 ? -14.998 -10.118 5.885 1.00 86.31 74 HIS A N 1
ATOM 573 C CA . HIS A 1 74 ? -15.010 -10.831 7.158 1.00 86.31 74 HIS A CA 1
ATOM 574 C C . HIS A 1 74 ? -13.859 -10.462 8.106 1.00 86.31 74 HIS A C 1
ATOM 576 O O . HIS A 1 74 ? -13.960 -10.753 9.292 1.00 86.31 74 HIS A O 1
ATOM 582 N N . TRP A 1 75 ? -12.774 -9.859 7.607 1.00 84.62 75 TRP A N 1
ATOM 583 C CA . TRP A 1 75 ? -11.616 -9.413 8.396 1.00 84.62 75 TRP A CA 1
ATOM 584 C C . TRP A 1 75 ? -11.654 -7.922 8.758 1.00 84.62 75 TRP A C 1
ATOM 586 O O . TRP A 1 75 ? -10.889 -7.474 9.617 1.00 84.62 75 TRP A O 1
ATOM 596 N N . LEU A 1 76 ? -12.535 -7.139 8.124 1.00 85.81 76 LEU A N 1
ATOM 597 C CA . LEU A 1 76 ? -12.520 -5.680 8.225 1.00 85.81 76 LEU A CA 1
ATOM 598 C C . LEU A 1 76 ? -12.984 -5.202 9.608 1.00 85.81 76 LEU A C 1
ATOM 600 O O . LEU A 1 76 ? -12.253 -4.484 10.285 1.00 85.81 76 LEU A O 1
ATOM 604 N N . LYS A 1 77 ? -14.156 -5.643 10.075 1.00 83.56 77 LYS A N 1
ATOM 605 C CA . LYS A 1 77 ? -14.735 -5.267 11.381 1.00 83.56 77 LYS A CA 1
ATOM 606 C C . LYS A 1 77 ? -14.745 -6.460 12.341 1.00 83.56 77 LYS A C 1
ATOM 608 O O . LYS A 1 77 ? -15.155 -7.535 11.920 1.00 83.56 77 LYS A O 1
ATOM 613 N N . PRO A 1 78 ? -14.381 -6.300 13.630 1.00 75.50 78 PRO A N 1
ATOM 614 C CA . PRO A 1 78 ? -13.873 -5.102 14.320 1.00 75.50 78 PRO A CA 1
ATOM 615 C C . PRO A 1 78 ? -12.341 -4.930 14.208 1.00 75.50 78 PRO A C 1
ATOM 617 O O . PRO A 1 78 ? -11.730 -4.352 15.101 1.00 75.50 78 PRO A O 1
ATOM 620 N N . GLY A 1 79 ? -11.707 -5.541 13.203 1.00 78.81 79 GLY A N 1
ATOM 621 C CA . GLY A 1 79 ? -10.252 -5.637 13.107 1.00 78.81 79 GLY A CA 1
ATOM 622 C C . GLY A 1 79 ? -9.587 -4.360 12.609 1.00 78.81 79 GLY A C 1
ATOM 623 O O . GLY A 1 79 ? -9.144 -3.529 13.396 1.00 78.81 79 GLY A O 1
ATOM 624 N N . PHE A 1 80 ? -9.464 -4.247 11.290 1.00 79.12 80 PHE A N 1
ATOM 625 C CA . PHE A 1 80 ? -8.772 -3.139 10.628 1.00 79.12 80 PHE A CA 1
ATOM 626 C C . PHE A 1 80 ? -9.616 -1.860 10.539 1.00 79.12 80 PHE A C 1
ATOM 628 O O . PHE A 1 80 ? -9.073 -0.765 10.400 1.00 79.12 80 PHE A O 1
ATOM 635 N N . ASP A 1 81 ? -10.937 -1.983 10.649 1.00 77.94 81 ASP A N 1
ATOM 636 C CA . ASP A 1 81 ? -11.836 -0.842 10.753 1.00 77.94 81 ASP A CA 1
ATOM 637 C C . ASP A 1 81 ? -11.684 -0.163 12.123 1.00 77.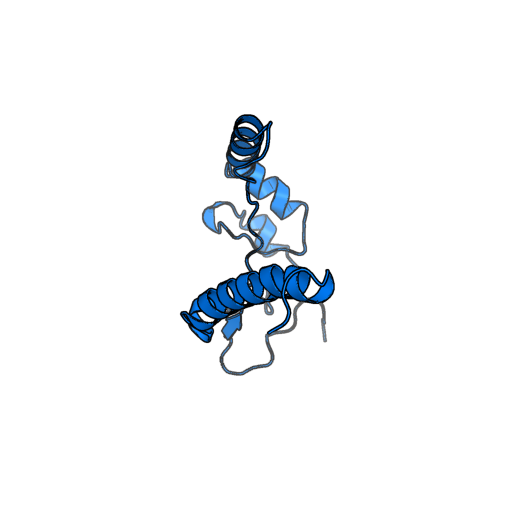94 81 ASP A C 1
ATOM 639 O O . ASP A 1 81 ? -11.803 -0.805 13.166 1.00 77.94 81 ASP A O 1
ATOM 643 N N . GLY A 1 82 ? -11.407 1.142 12.127 1.00 71.56 82 GLY A N 1
ATOM 644 C CA . GLY A 1 82 ? -11.142 1.913 13.351 1.00 71.56 82 GLY A CA 1
ATOM 645 C C . GLY A 1 82 ? -9.666 2.019 13.756 1.00 71.56 82 GLY A C 1
ATOM 646 O O . GLY A 1 82 ? -9.363 2.529 14.837 1.00 71.56 82 GLY A O 1
ATOM 647 N N . VAL A 1 83 ? -8.751 1.576 12.894 1.00 81.62 83 VAL A N 1
ATOM 648 C CA . VAL A 1 83 ? -7.304 1.727 13.077 1.00 81.62 83 VAL A CA 1
ATOM 649 C C . VAL A 1 83 ? -6.831 3.062 12.511 1.00 81.62 83 VAL A C 1
ATOM 651 O O . VAL A 1 83 ? -7.085 3.389 11.353 1.00 81.62 83 VAL A O 1
ATOM 654 N N . GLU A 1 84 ? -6.090 3.824 13.311 1.00 84.44 84 GLU 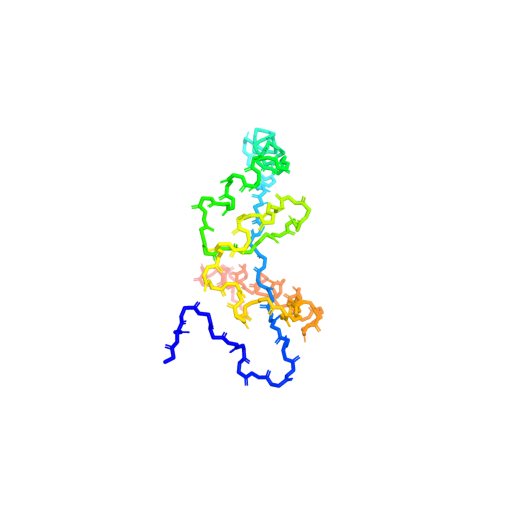A N 1
ATOM 655 C CA . GLU A 1 84 ? -5.371 4.998 12.821 1.00 84.44 84 GLU A CA 1
ATOM 656 C C . GLU A 1 84 ? -4.064 4.536 12.167 1.00 84.44 84 GLU A C 1
ATOM 658 O O . GLU A 1 84 ? -3.151 4.039 12.834 1.00 84.44 84 GLU A O 1
ATOM 663 N N . TYR A 1 85 ? -3.967 4.676 10.849 1.00 81.56 85 TYR A N 1
ATOM 664 C CA . TYR A 1 85 ? -2.761 4.298 10.128 1.00 81.56 85 TYR A CA 1
ATOM 665 C C . TYR A 1 85 ? -1.720 5.411 10.144 1.00 81.56 85 TYR A C 1
ATOM 667 O O . TYR A 1 85 ? -1.964 6.517 9.674 1.00 81.56 85 TYR A O 1
ATOM 675 N N . LEU A 1 86 ? -0.538 5.075 10.647 1.00 82.69 86 LEU A N 1
ATOM 676 C CA . LEU A 1 86 ? 0.662 5.894 10.601 1.00 82.69 86 LEU A CA 1
ATOM 677 C C . LEU A 1 86 ? 1.495 5.491 9.387 1.00 82.69 86 LEU A C 1
ATOM 679 O O . LEU A 1 86 ? 1.650 4.305 9.085 1.00 82.69 86 LEU A O 1
ATOM 683 N N . THR A 1 87 ? 2.086 6.457 8.707 1.00 78.06 87 THR A N 1
ATOM 684 C CA . THR A 1 87 ? 3.130 6.182 7.723 1.00 78.06 87 THR A CA 1
ATOM 685 C C . THR A 1 87 ? 4.460 5.925 8.436 1.00 78.06 87 THR A C 1
ATOM 687 O O . THR A 1 87 ? 4.668 6.387 9.560 1.00 78.06 87 THR A O 1
ATOM 690 N N . PRO A 1 88 ? 5.415 5.226 7.797 1.00 73.25 88 PRO A N 1
ATOM 691 C CA . PRO A 1 88 ? 6.775 5.159 8.314 1.00 73.25 88 PRO A CA 1
ATOM 692 C C . PRO A 1 88 ? 7.348 6.549 8.622 1.00 73.25 88 PRO A C 1
ATOM 694 O O . PRO A 1 88 ? 7.977 6.712 9.659 1.00 73.25 88 PRO A O 1
ATOM 697 N N . PHE A 1 89 ? 7.059 7.560 7.793 1.00 70.81 89 PHE A N 1
ATOM 698 C CA . PHE A 1 89 ? 7.487 8.944 8.021 1.00 70.81 89 PHE A CA 1
ATOM 699 C C . PHE A 1 89 ? 6.912 9.548 9.306 1.00 70.81 89 PHE A C 1
ATOM 701 O O . PHE A 1 89 ? 7.639 10.238 10.012 1.00 70.81 89 PHE A O 1
ATOM 708 N N . ASP A 1 90 ? 5.667 9.238 9.671 1.00 76.44 90 ASP A N 1
ATOM 709 C CA . ASP A 1 90 ? 5.073 9.715 10.931 1.00 76.44 90 ASP A CA 1
ATOM 710 C C . ASP A 1 90 ? 5.785 9.144 12.167 1.00 76.44 90 ASP A C 1
ATOM 712 O O . ASP A 1 90 ? 5.748 9.735 13.245 1.00 76.44 90 ASP A O 1
ATOM 716 N N . VAL A 1 91 ? 6.435 7.985 12.020 1.00 74.75 91 VAL A N 1
ATOM 717 C CA . VAL A 1 91 ? 7.096 7.270 13.122 1.00 74.75 91 VAL A CA 1
ATOM 718 C C . VAL A 1 91 ? 8.592 7.565 13.190 1.00 74.75 91 VAL A C 1
ATOM 720 O O . VAL A 1 91 ? 9.148 7.678 14.280 1.00 74.75 91 VAL A O 1
ATOM 723 N N . VAL A 1 92 ? 9.259 7.662 12.042 1.00 73.62 92 VAL A N 1
ATOM 724 C CA . VAL A 1 92 ? 10.727 7.740 11.961 1.00 73.62 92 VAL A CA 1
ATOM 725 C C . VAL A 1 92 ? 11.234 9.013 11.273 1.00 73.62 92 VAL A C 1
ATOM 727 O O . VAL A 1 92 ? 12.441 9.234 11.220 1.00 73.62 92 VAL A O 1
ATOM 730 N N . GLY A 1 93 ? 10.345 9.854 10.737 1.00 69.88 93 GLY A N 1
ATOM 731 C CA . GLY A 1 93 ? 10.701 11.073 10.010 1.00 69.88 93 GLY A CA 1
ATOM 732 C C . GLY A 1 93 ? 11.715 10.823 8.893 1.00 69.88 93 GLY A C 1
ATOM 733 O O . GLY A 1 93 ? 11.636 9.836 8.155 1.00 69.88 93 GLY A O 1
ATOM 734 N N . ASP A 1 94 ? 12.720 11.695 8.824 1.00 61.50 94 ASP A N 1
ATOM 735 C CA . ASP A 1 94 ? 13.810 11.626 7.846 1.00 61.50 94 ASP A CA 1
ATOM 736 C C . ASP A 1 94 ? 14.733 10.416 8.049 1.00 61.50 94 ASP A C 1
ATOM 738 O O . ASP A 1 94 ? 15.547 10.114 7.179 1.00 61.50 94 ASP A O 1
ATOM 742 N N . PHE A 1 95 ? 14.630 9.684 9.167 1.00 64.19 95 PHE A N 1
ATOM 743 C CA . PHE A 1 95 ? 15.502 8.540 9.430 1.00 64.19 95 PHE A CA 1
ATOM 744 C C . PHE A 1 95 ? 15.350 7.442 8.374 1.00 64.19 95 PHE A C 1
ATOM 746 O O . PHE A 1 95 ? 16.360 6.913 7.933 1.00 64.19 95 PHE A O 1
ATOM 753 N N . VAL A 1 96 ? 14.136 7.110 7.914 1.00 62.53 96 VAL A N 1
ATOM 754 C CA . VAL A 1 96 ? 13.961 6.081 6.864 1.00 62.53 96 VAL A CA 1
ATOM 755 C C . VAL A 1 96 ? 14.498 6.559 5.519 1.00 62.53 96 VAL A C 1
ATOM 757 O O . VAL A 1 96 ? 15.082 5.760 4.789 1.00 62.53 96 VAL A O 1
ATOM 760 N N . TYR A 1 97 ? 14.342 7.845 5.200 1.00 59.97 97 TYR A N 1
ATOM 761 C CA . TYR A 1 97 ? 14.913 8.425 3.986 1.00 59.97 97 TYR A CA 1
ATOM 762 C C . TYR A 1 97 ? 16.448 8.365 4.032 1.00 59.97 97 TYR A C 1
ATOM 764 O O . TYR A 1 97 ? 17.069 7.731 3.180 1.00 59.97 97 TYR A O 1
ATOM 772 N N . ASN A 1 98 ? 17.040 8.895 5.104 1.00 59.78 98 ASN A N 1
ATOM 773 C CA . ASN A 1 98 ? 18.485 8.932 5.315 1.00 59.78 98 ASN A CA 1
ATOM 774 C C . ASN A 1 98 ? 19.092 7.529 5.462 1.00 59.78 98 ASN A C 1
ATOM 776 O O . ASN A 1 98 ? 20.198 7.291 4.994 1.00 59.78 98 ASN A O 1
ATOM 780 N N . PHE A 1 99 ? 18.388 6.581 6.087 1.00 62.09 99 PHE A N 1
ATOM 781 C CA . PHE A 1 99 ? 18.850 5.200 6.240 1.00 62.09 99 PHE A CA 1
ATOM 782 C C . PHE A 1 99 ? 18.819 4.440 4.914 1.00 62.09 99 PHE A C 1
ATOM 784 O O . PHE A 1 99 ? 19.750 3.693 4.628 1.00 62.09 99 PHE A O 1
ATOM 791 N N . ASN A 1 100 ? 17.791 4.640 4.083 1.00 64.25 100 ASN A N 1
ATOM 792 C CA . ASN A 1 100 ? 17.756 4.050 2.745 1.00 64.25 100 ASN A CA 1
ATOM 793 C C . ASN A 1 100 ? 18.841 4.649 1.843 1.00 64.25 100 ASN A C 1
ATOM 795 O O . ASN A 1 100 ? 19.509 3.901 1.133 1.00 64.25 100 ASN A O 1
ATOM 799 N N . GLU A 1 101 ? 19.056 5.964 1.894 1.00 64.31 101 GLU A N 1
ATOM 800 C CA . GLU A 1 101 ? 20.126 6.632 1.144 1.00 64.31 101 GLU A CA 1
ATOM 801 C C . GLU A 1 101 ? 21.513 6.173 1.620 1.00 64.31 101 GLU A C 1
ATOM 803 O O . GLU A 1 101 ? 22.338 5.745 0.813 1.00 64.31 101 GLU A O 1
ATOM 808 N N . PHE A 1 102 ? 21.739 6.129 2.936 1.00 65.19 102 PHE A N 1
ATOM 809 C CA . PHE A 1 102 ? 22.960 5.586 3.531 1.00 65.19 102 PHE A CA 1
ATOM 810 C C . PHE A 1 102 ? 23.167 4.112 3.168 1.00 65.19 102 PHE A C 1
ATOM 812 O O . PHE A 1 102 ? 24.272 3.719 2.806 1.00 65.19 102 PHE A O 1
ATOM 819 N N . GLY A 1 103 ? 22.113 3.295 3.205 1.00 64.94 103 GLY A N 1
ATOM 820 C CA . GLY A 1 103 ? 22.156 1.890 2.806 1.00 64.94 103 GLY A CA 1
ATOM 821 C C . GLY A 1 103 ? 22.546 1.710 1.338 1.00 64.94 103 GLY A C 1
ATOM 822 O O . GLY A 1 103 ? 23.369 0.850 1.035 1.00 64.94 103 GLY A O 1
ATOM 823 N N . GLN A 1 104 ? 22.026 2.549 0.437 1.00 64.38 104 GLN A N 1
ATOM 824 C CA . GLN A 1 104 ? 22.418 2.554 -0.977 1.00 64.38 104 GLN A CA 1
ATOM 825 C C . GLN A 1 104 ? 23.879 2.979 -1.165 1.00 64.38 104 GLN A C 1
ATOM 827 O O . GLN A 1 104 ? 24.605 2.320 -1.908 1.00 64.38 104 GLN A O 1
ATOM 832 N N . ILE A 1 105 ? 24.343 4.017 -0.459 1.00 67.88 105 ILE A N 1
ATOM 833 C CA . ILE A 1 105 ? 25.751 4.454 -0.483 1.00 67.88 105 ILE A CA 1
ATOM 834 C C . ILE A 1 105 ? 26.667 3.330 0.010 1.00 67.88 105 ILE A C 1
ATOM 836 O O . ILE A 1 105 ? 27.629 2.970 -0.669 1.00 67.88 105 ILE A O 1
ATOM 840 N N . ILE A 1 106 ? 26.347 2.734 1.163 1.00 65.25 106 ILE A N 1
ATOM 841 C CA . ILE A 1 106 ? 27.122 1.634 1.740 1.00 65.25 106 ILE A CA 1
ATOM 842 C C . ILE A 1 106 ? 27.149 0.457 0.774 1.00 65.25 106 ILE A C 1
ATOM 844 O O . ILE A 1 106 ? 28.238 0.014 0.453 1.00 65.25 106 ILE A O 1
ATOM 848 N N . ILE A 1 107 ? 26.011 -0.029 0.267 1.00 64.81 107 ILE A N 1
ATOM 849 C CA . ILE A 1 107 ? 25.970 -1.179 -0.657 1.00 64.81 107 ILE A CA 1
ATOM 850 C C . ILE A 1 107 ? 26.764 -0.899 -1.938 1.00 64.81 107 ILE A C 1
ATOM 852 O O . ILE A 1 107 ? 27.492 -1.780 -2.399 1.00 64.81 107 ILE A O 1
ATOM 856 N N . THR A 1 108 ? 26.666 0.319 -2.478 1.00 65.75 108 THR A N 1
ATOM 857 C CA . THR A 1 108 ? 27.414 0.733 -3.675 1.00 65.75 108 THR A CA 1
ATOM 858 C C . THR A 1 108 ? 28.920 0.625 -3.437 1.00 65.75 108 THR A C 1
ATOM 860 O O . THR A 1 108 ? 29.619 -0.014 -4.216 1.00 65.75 108 THR A O 1
ATOM 863 N N . HIS A 1 109 ? 29.415 1.147 -2.314 1.00 68.06 109 HIS A N 1
ATOM 864 C CA . HIS A 1 109 ? 30.845 1.105 -1.993 1.00 68.06 109 HIS A CA 1
ATOM 865 C C . HIS A 1 109 ? 31.313 -0.227 -1.395 1.00 68.06 109 HIS A C 1
ATOM 867 O O . HIS A 1 109 ? 32.485 -0.581 -1.496 1.00 68.06 109 HIS A O 1
ATOM 873 N N . PHE A 1 110 ? 30.417 -1.012 -0.798 1.00 67.44 110 PHE A N 1
ATOM 874 C CA . PHE A 1 110 ? 30.735 -2.337 -0.271 1.00 67.44 110 PHE A CA 1
ATOM 875 C C . PHE A 1 110 ? 31.115 -3.289 -1.409 1.00 67.44 110 PHE A C 1
ATOM 877 O O . PHE A 1 110 ? 32.035 -4.092 -1.259 1.00 67.44 110 PHE A O 1
ATOM 884 N N . ALA A 1 111 ? 30.464 -3.157 -2.570 1.00 63.28 111 ALA A N 1
ATOM 885 C CA . ALA A 1 111 ? 30.853 -3.868 -3.784 1.00 63.28 111 ALA A CA 1
ATOM 886 C C . ALA A 1 111 ? 32.258 -3.458 -4.272 1.00 63.28 111 ALA A C 1
ATOM 888 O O . ALA A 1 111 ? 33.041 -4.326 -4.661 1.00 63.28 111 ALA A O 1
ATOM 889 N N . ASP A 1 112 ? 32.609 -2.172 -4.191 1.00 64.50 112 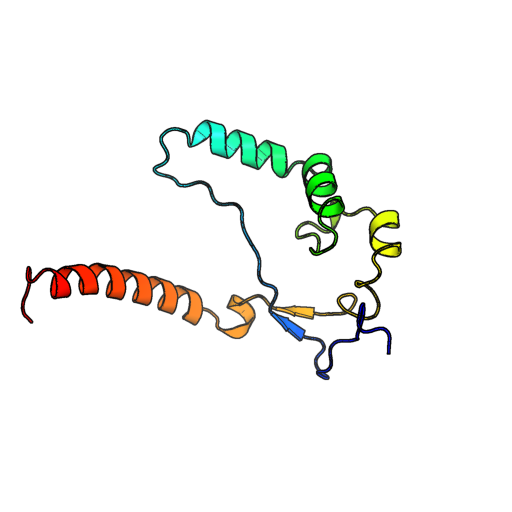ASP A N 1
ATOM 890 C CA . ASP A 1 112 ? 33.929 -1.665 -4.602 1.00 64.50 112 ASP A CA 1
ATOM 891 C C . ASP A 1 112 ? 35.069 -2.204 -3.721 1.00 64.50 112 ASP A C 1
ATOM 893 O O . ASP A 1 112 ? 36.144 -2.538 -4.234 1.00 64.50 112 ASP A O 1
ATOM 897 N N . VAL A 1 113 ? 34.817 -2.328 -2.411 1.00 63.75 113 VAL A N 1
ATOM 898 C CA . VAL A 1 113 ? 35.754 -2.896 -1.425 1.00 63.75 113 VAL A CA 1
ATOM 899 C C . VAL A 1 113 ? 35.891 -4.413 -1.598 1.00 63.75 113 VAL A C 1
ATOM 901 O O . VAL A 1 113 ? 37.006 -4.934 -1.578 1.00 63.75 113 VAL A O 1
ATOM 904 N N . LEU A 1 114 ? 34.785 -5.137 -1.814 1.00 62.12 114 LEU A N 1
ATOM 905 C CA . LEU A 1 114 ? 34.807 -6.595 -2.016 1.00 62.12 114 LEU A CA 1
ATOM 906 C C . LEU A 1 114 ? 35.474 -7.012 -3.335 1.00 62.12 114 LEU A C 1
ATOM 908 O O . LEU A 1 114 ? 36.104 -8.067 -3.389 1.00 62.12 114 LEU A O 1
ATOM 912 N N . ASN A 1 115 ? 35.379 -6.185 -4.379 1.00 66.25 115 ASN A N 1
ATOM 913 C CA . ASN A 1 115 ? 36.030 -6.430 -5.670 1.00 66.25 115 ASN A CA 1
ATOM 914 C C . ASN A 1 115 ? 37.522 -6.031 -5.692 1.00 66.25 115 ASN A C 1
ATOM 916 O O . ASN A 1 115 ? 38.176 -6.170 -6.725 1.00 66.25 115 ASN A O 1
ATOM 920 N N . GLY A 1 116 ? 38.080 -5.563 -4.567 1.00 57.09 116 GLY A N 1
ATOM 921 C CA . GLY A 1 116 ? 39.514 -5.289 -4.412 1.00 57.09 116 GLY A CA 1
ATOM 922 C C . GLY A 1 116 ? 40.024 -4.051 -5.158 1.00 57.09 116 GLY A C 1
ATOM 923 O O . GLY A 1 116 ? 41.233 -3.867 -5.282 1.00 57.09 116 GLY A O 1
ATOM 924 N N . SER A 1 117 ? 39.127 -3.203 -5.664 1.00 56.53 117 SER A N 1
ATOM 925 C CA . SER A 1 117 ? 39.465 -2.041 -6.499 1.00 56.53 117 SER A CA 1
ATOM 926 C C . SER A 1 117 ? 39.948 -0.821 -5.705 1.00 56.53 117 SER A C 1
ATOM 928 O O . SER A 1 117 ? 40.597 0.048 -6.285 1.00 56.53 117 SER A O 1
ATOM 930 N N . GLN A 1 118 ? 39.673 -0.751 -4.397 1.00 54.81 118 GLN A N 1
ATOM 931 C CA . GLN A 1 118 ? 40.229 0.257 -3.488 1.00 54.81 118 GLN A CA 1
ATOM 932 C C . GLN A 1 118 ? 40.459 -0.334 -2.091 1.00 54.81 118 GLN A C 1
ATOM 934 O O . GLN A 1 118 ? 39.529 -0.820 -1.450 1.00 54.81 118 GLN A O 1
ATOM 939 N N . SER A 1 119 ? 41.703 -0.279 -1.612 1.00 54.59 119 SER A N 1
ATOM 940 C CA . SER A 1 119 ? 42.036 -0.457 -0.197 1.00 54.59 119 SER A CA 1
ATOM 941 C C . SER A 1 119 ? 41.922 0.892 0.515 1.00 54.59 119 SER A C 1
ATOM 943 O O . SER A 1 119 ? 42.516 1.864 0.041 1.00 54.59 119 SER A O 1
ATOM 945 N N . VAL A 1 120 ? 41.187 0.941 1.629 1.00 56.16 120 VAL A N 1
ATOM 946 C CA . VAL A 1 120 ? 41.286 2.035 2.615 1.00 56.16 120 VAL A CA 1
ATOM 947 C C . VAL A 1 120 ? 42.664 2.076 3.263 1.00 56.16 120 VAL A C 1
ATOM 949 O O . VAL A 1 120 ? 43.241 0.987 3.483 1.00 56.16 120 VAL A O 1
#

pLDDT: mean 79.51, std 12.02, range [54.56, 97.31]

Secondary structure (DSSP, 8-state):
--GGGPPPSSTT-EEEPPP------TT-TTHHHHHHHHHHHTSHHHHHHHHHT-TT---SSGGG--HHHHHH-TTIIIIITT-EEEPHHHHHTHHHHHHHHHHHHHHHHHHHHHTTS---

Foldseek 3Di:
DPPLADADPDPVLEDADDDDDDDADPPDPCRVVSVVVVVVCPDLQNVQVVVLVPLPDDDPPPVSHDPVSLVPNSHVPPHVPPHHYDYPCNVQNCNVVVVVVVVVVCVVVVVVVVVVVDDD